Protein AF-A0A6G3S0P8-F1 (afdb_monomer_lite)

Radius of gyration: 26.04 Å; chains: 1; bounding box: 68×29×89 Å

Foldseek 3Di:
DDDQKDKDFCVVLQLLCVVVVRQWQVSLQVVCVVQAVDGWHGCVVVVDDRRTNITIDGNVCLCDDDPVSVVCCVPPPCSCPPPSNVVNVVSVVVVVVSSVPDPRDDPPPDDDDDDDDDDDDDDDDDDD

Structure (mmCIF, N/CA/C/O backbone):
data_AF-A0A6G3S0P8-F1
#
_entry.id   AF-A0A6G3S0P8-F1
#
loop_
_atom_site.group_PDB
_atom_site.id
_atom_site.type_symbol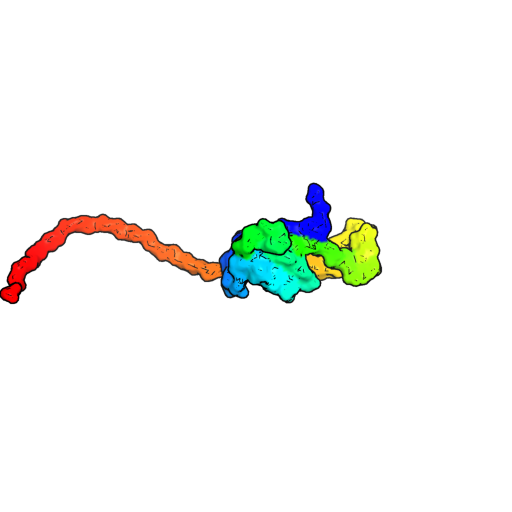
_atom_site.label_atom_id
_atom_site.label_alt_id
_atom_site.label_comp_id
_atom_site.label_asym_id
_atom_site.label_entity_id
_atom_site.label_seq_id
_atom_site.pdbx_PDB_ins_code
_atom_site.Cartn_x
_atom_site.Cartn_y
_atom_site.Cartn_z
_atom_site.occupancy
_atom_site.B_iso_or_equiv
_atom_site.auth_seq_id
_atom_site.auth_comp_id
_atom_site.auth_asym_id
_atom_site.auth_atom_id
_atom_site.pdbx_PDB_model_num
ATOM 1 N N . GLN A 1 1 ? -4.705 11.520 -15.044 1.00 44.06 1 GLN A N 1
ATOM 2 C CA . GLN A 1 1 ? -3.233 11.420 -14.963 1.00 44.06 1 GLN A CA 1
ATOM 3 C C . GLN A 1 1 ? -2.906 10.303 -13.988 1.00 44.06 1 GLN A C 1
ATOM 5 O O . GLN A 1 1 ? -3.301 10.419 -12.836 1.00 44.06 1 GLN A O 1
ATOM 10 N N . ALA A 1 2 ? -2.268 9.219 -14.432 1.00 55.25 2 ALA A N 1
ATOM 11 C CA . ALA A 1 2 ? -1.740 8.197 -13.528 1.00 55.25 2 ALA A CA 1
ATOM 12 C C . ALA A 1 2 ? -0.238 8.455 -13.359 1.00 55.25 2 ALA A C 1
ATOM 14 O O . ALA A 1 2 ? 0.507 8.462 -14.336 1.00 55.25 2 ALA A O 1
ATOM 15 N N . GLY A 1 3 ? 0.190 8.766 -12.136 1.00 70.31 3 GLY A N 1
ATOM 16 C CA . GLY A 1 3 ? 1.609 8.890 -11.808 1.00 70.31 3 GLY A CA 1
ATOM 17 C C . GLY A 1 3 ? 2.244 7.523 -11.547 1.00 70.31 3 GLY A C 1
ATOM 18 O O . GLY A 1 3 ? 1.584 6.491 -11.583 1.00 70.31 3 GLY A O 1
ATOM 19 N N . ARG A 1 4 ? 3.530 7.513 -11.180 1.00 85.88 4 ARG A N 1
ATOM 20 C CA . ARG A 1 4 ? 4.248 6.298 -10.738 1.00 85.88 4 ARG A CA 1
ATOM 21 C C . ARG A 1 4 ? 3.845 5.806 -9.332 1.00 85.88 4 ARG A C 1
ATOM 23 O O . ARG A 1 4 ? 4.568 5.027 -8.720 1.00 85.88 4 ARG A O 1
ATOM 30 N N . HIS A 1 5 ? 2.750 6.340 -8.793 1.00 91.19 5 HIS A N 1
ATOM 31 C CA . HIS A 1 5 ? 2.260 6.061 -7.451 1.00 91.19 5 HIS A CA 1
ATOM 32 C C . HIS A 1 5 ? 0.733 5.989 -7.439 1.00 91.19 5 HIS A C 1
ATOM 34 O O . HIS A 1 5 ? 0.071 6.798 -8.090 1.00 91.19 5 HIS A O 1
ATOM 40 N N . LEU A 1 6 ? 0.204 5.068 -6.640 1.00 91.44 6 LEU A N 1
ATOM 41 C CA . LEU A 1 6 ? -1.206 4.944 -6.297 1.00 91.44 6 LEU A CA 1
ATOM 42 C C . LEU A 1 6 ? -1.395 5.399 -4.852 1.00 91.44 6 LEU A C 1
ATOM 44 O O . LEU A 1 6 ? -0.621 4.998 -3.985 1.00 91.44 6 LEU A O 1
ATOM 48 N N . TYR A 1 7 ? -2.403 6.229 -4.599 1.00 94.12 7 TYR A N 1
ATOM 49 C CA . TYR A 1 7 ? -2.825 6.569 -3.244 1.00 94.12 7 TYR A CA 1
ATOM 50 C C . TYR A 1 7 ? -4.063 5.745 -2.910 1.00 94.12 7 TYR A C 1
ATOM 52 O O . TYR A 1 7 ? -5.099 5.902 -3.553 1.00 94.12 7 TYR A O 1
ATOM 60 N N . VAL A 1 8 ? -3.914 4.805 -1.984 1.00 94.00 8 VAL A N 1
ATOM 61 C CA . VAL A 1 8 ? -4.894 3.753 -1.715 1.00 94.00 8 VAL A CA 1
ATOM 62 C C . VAL A 1 8 ? -5.572 4.040 -0.386 1.00 94.00 8 VAL A C 1
ATOM 64 O O . VAL A 1 8 ? -4.881 4.247 0.608 1.00 94.00 8 VAL A O 1
ATOM 67 N N . ASP A 1 9 ? -6.905 4.030 -0.372 1.00 95.94 9 ASP A N 1
ATOM 68 C CA . ASP A 1 9 ? -7.710 4.103 0.848 1.00 95.94 9 ASP A CA 1
ATOM 69 C C . ASP A 1 9 ? -8.157 2.697 1.264 1.00 95.94 9 ASP A C 1
ATOM 71 O O . ASP A 1 9 ? -8.895 2.027 0.539 1.00 95.94 9 ASP A O 1
ATOM 75 N N . LEU A 1 10 ? -7.678 2.249 2.424 1.00 95.56 10 LEU A N 1
ATOM 76 C CA . LEU A 1 10 ? -7.995 0.957 3.032 1.00 95.56 10 LEU A CA 1
ATOM 77 C C . LEU A 1 10 ? -8.933 1.106 4.238 1.00 95.56 10 LEU A C 1
ATOM 79 O O . LEU A 1 10 ? -9.151 0.144 4.972 1.00 95.56 10 LEU A O 1
ATOM 83 N N . GLY A 1 11 ? -9.551 2.278 4.419 1.00 95.19 11 GLY A N 1
ATOM 84 C CA . GLY A 1 11 ? -10.604 2.516 5.403 1.00 95.19 11 GLY A CA 1
ATOM 85 C C . GLY A 1 11 ? -11.724 1.464 5.397 1.00 95.19 11 GLY A C 1
ATOM 86 O O . GLY A 1 11 ? -12.114 1.027 6.482 1.00 95.19 11 GLY A O 1
ATOM 87 N N . PRO A 1 12 ? -12.199 0.970 4.233 1.00 94.38 12 PRO A N 1
ATOM 88 C CA . PRO A 1 12 ? -13.181 -0.116 4.184 1.00 94.38 12 PRO A CA 1
ATOM 89 C C . PRO A 1 12 ? -12.724 -1.435 4.830 1.00 94.38 12 PRO A C 1
ATOM 91 O O . PRO A 1 12 ? -13.565 -2.235 5.221 1.00 94.38 12 PRO A O 1
ATOM 94 N N . LEU A 1 13 ? -11.412 -1.662 4.973 1.00 93.94 13 LEU A N 1
ATOM 95 C CA . LEU A 1 13 ? -10.829 -2.853 5.604 1.00 93.94 13 LEU A CA 1
ATOM 96 C C . LEU A 1 13 ? -10.466 -2.627 7.081 1.00 93.94 13 LEU A C 1
ATOM 98 O O . LEU A 1 13 ? -9.820 -3.478 7.694 1.00 93.94 13 LEU A O 1
ATOM 102 N N . ARG A 1 14 ? -10.876 -1.496 7.679 1.00 94.31 14 ARG A N 1
ATOM 103 C CA . ARG A 1 14 ? -10.552 -1.140 9.070 1.00 94.31 14 ARG A CA 1
ATOM 104 C C . ARG A 1 14 ? -10.829 -2.267 10.078 1.00 94.31 14 ARG A C 1
ATOM 106 O O . ARG A 1 14 ? -9.953 -2.483 10.909 1.00 94.31 14 ARG A O 1
ATOM 113 N N . PRO A 1 15 ? -11.967 -2.992 10.049 1.00 93.19 15 PRO A N 1
ATOM 114 C CA . PRO A 1 15 ? -12.208 -4.062 11.021 1.00 93.19 15 PRO A CA 1
ATOM 115 C C . PRO A 1 15 ? -11.161 -5.186 10.957 1.00 93.19 15 PRO A C 1
ATOM 117 O O . PRO A 1 15 ? -10.629 -5.587 11.990 1.00 93.19 15 PRO A O 1
ATOM 120 N N . ALA A 1 16 ? -10.812 -5.646 9.752 1.00 93.06 16 ALA A N 1
ATOM 121 C CA . ALA A 1 16 ? -9.820 -6.703 9.545 1.00 93.06 16 ALA A CA 1
ATOM 122 C C . ALA A 1 16 ? -8.392 -6.239 9.885 1.00 93.06 16 ALA A C 1
ATOM 124 O O . ALA A 1 16 ? -7.598 -6.989 10.457 1.00 93.06 16 ALA A O 1
ATOM 125 N N . LEU A 1 17 ? -8.062 -4.985 9.569 1.00 94.50 17 LEU A N 1
ATOM 126 C CA . LEU A 1 17 ? -6.787 -4.370 9.941 1.00 94.50 17 LEU A CA 1
ATOM 127 C C . LEU A 1 17 ? -6.662 -4.226 11.466 1.00 94.50 17 LEU A C 1
ATOM 129 O O . LEU A 1 17 ? -5.651 -4.634 12.035 1.00 94.50 17 LEU A O 1
ATOM 133 N N . ALA A 1 18 ? -7.717 -3.772 12.145 1.00 94.88 18 ALA A N 1
ATOM 134 C CA . ALA A 1 18 ? -7.739 -3.651 13.601 1.00 94.88 18 ALA A CA 1
ATOM 135 C C . ALA A 1 18 ? -7.565 -5.008 14.304 1.00 94.88 18 ALA A C 1
ATOM 137 O O . ALA A 1 18 ? -6.843 -5.091 15.296 1.00 94.88 18 ALA A O 1
ATOM 138 N N . ALA A 1 19 ? -8.143 -6.089 13.763 1.00 93.44 19 ALA A N 1
ATOM 139 C CA . ALA A 1 19 ? -7.934 -7.451 14.270 1.00 93.44 19 ALA A CA 1
ATOM 140 C C . ALA A 1 19 ? -6.461 -7.910 14.196 1.00 93.44 19 ALA A C 1
ATOM 142 O O . ALA A 1 19 ? -6.045 -8.791 14.946 1.00 93.44 19 ALA A O 1
ATOM 143 N N . ARG A 1 20 ? -5.659 -7.285 13.325 1.00 93.00 20 ARG A N 1
ATOM 144 C CA . ARG A 1 20 ? -4.211 -7.504 13.172 1.00 93.00 20 ARG A CA 1
ATOM 145 C C . ARG A 1 20 ? -3.370 -6.459 13.919 1.00 93.00 20 ARG A C 1
ATOM 147 O O . ARG A 1 20 ? -2.159 -6.416 13.732 1.00 93.00 20 ARG A O 1
ATOM 154 N N . GLY A 1 21 ? -3.998 -5.627 14.752 1.00 95.31 21 GLY A N 1
ATOM 155 C CA . GLY A 1 21 ? -3.335 -4.560 15.504 1.00 95.31 21 GLY A CA 1
ATOM 156 C C . GLY A 1 21 ? -3.043 -3.298 14.691 1.00 95.31 21 GLY A C 1
ATOM 157 O O . GLY A 1 21 ? -2.337 -2.432 15.185 1.00 95.31 21 GLY A O 1
ATOM 158 N N . VAL A 1 22 ? -3.577 -3.177 13.472 1.00 97.31 22 VAL A N 1
ATOM 159 C CA . VAL A 1 22 ? -3.379 -2.004 12.613 1.00 97.31 22 VAL A CA 1
ATOM 160 C C . VAL A 1 22 ? -4.515 -1.016 12.820 1.00 97.31 22 VAL A C 1
ATOM 162 O O . VAL A 1 22 ? -5.648 -1.262 12.395 1.00 97.31 22 VAL A O 1
ATOM 165 N N . THR A 1 23 ? -4.225 0.105 13.475 1.00 96.81 23 THR A N 1
ATOM 166 C CA . THR A 1 23 ? -5.261 1.066 13.879 1.00 96.81 23 THR A CA 1
ATOM 167 C C . THR A 1 23 ? -5.113 2.443 13.243 1.00 96.81 23 THR A C 1
ATOM 169 O O . THR A 1 23 ? -6.123 3.140 13.063 1.00 96.81 23 THR A O 1
ATOM 172 N N . ASP A 1 24 ? -3.899 2.789 12.818 1.00 97.75 24 ASP A N 1
ATOM 173 C CA . ASP A 1 24 ? -3.558 4.079 12.232 1.00 97.75 24 ASP A CA 1
ATOM 174 C C . ASP A 1 24 ? -2.645 3.962 10.991 1.00 97.75 24 ASP A C 1
ATOM 176 O O . ASP A 1 24 ? -2.325 2.872 10.506 1.00 97.75 24 ASP A O 1
ATOM 180 N N . ALA A 1 25 ? -2.279 5.110 10.417 1.00 97.50 25 ALA A N 1
ATOM 181 C CA . ALA A 1 25 ? -1.461 5.188 9.213 1.00 97.50 25 ALA A CA 1
ATOM 182 C C . ALA A 1 25 ? 0.001 4.750 9.415 1.00 97.50 25 ALA A C 1
ATOM 184 O O . ALA A 1 25 ? 0.662 4.446 8.421 1.00 97.50 25 ALA A O 1
ATOM 185 N N . GLN A 1 26 ? 0.528 4.782 10.642 1.00 98.06 26 GLN A N 1
ATOM 186 C CA . GLN A 1 26 ? 1.883 4.325 10.954 1.00 98.06 26 GLN A CA 1
ATOM 187 C C . GLN A 1 26 ? 1.895 2.799 11.060 1.00 98.06 26 GLN A C 1
ATOM 189 O O . GLN A 1 26 ? 2.675 2.155 10.360 1.00 98.06 26 GLN A O 1
ATOM 194 N N . ASP A 1 27 ? 0.961 2.225 11.823 1.00 97.69 27 ASP A N 1
ATOM 195 C CA . ASP A 1 27 ? 0.779 0.774 11.910 1.00 97.69 27 ASP A CA 1
ATOM 196 C C . ASP A 1 27 ? 0.575 0.165 10.515 1.00 97.69 27 ASP A C 1
ATOM 198 O O . ASP A 1 27 ? 1.107 -0.898 10.190 1.00 97.69 27 ASP A O 1
ATOM 202 N N . LEU A 1 28 ? -0.201 0.850 9.666 1.00 97.31 28 LEU A N 1
ATOM 203 C CA . LEU A 1 28 ? -0.490 0.402 8.308 1.00 97.31 28 LEU A CA 1
ATOM 204 C C . LEU A 1 28 ? 0.753 0.418 7.412 1.00 97.31 28 LEU A C 1
ATOM 206 O O . LEU A 1 28 ? 0.929 -0.498 6.605 1.00 97.31 28 LEU A O 1
ATOM 210 N N . GLU A 1 29 ? 1.603 1.440 7.544 1.00 97.38 29 GLU A N 1
ATOM 211 C CA . GLU A 1 29 ? 2.884 1.518 6.836 1.00 97.38 29 GLU A CA 1
ATOM 212 C C . GLU A 1 29 ? 3.784 0.345 7.215 1.00 97.38 29 GLU A C 1
ATOM 214 O O . GLU A 1 29 ? 4.303 -0.335 6.325 1.00 97.38 29 GLU A O 1
ATOM 219 N N . ASP A 1 30 ? 3.929 0.082 8.513 1.00 95.88 30 ASP A N 1
ATOM 220 C CA . ASP A 1 30 ? 4.776 -0.992 9.026 1.00 95.88 30 ASP A CA 1
ATOM 221 C C . ASP A 1 30 ? 4.234 -2.365 8.603 1.00 95.88 30 ASP A C 1
ATOM 223 O O . ASP A 1 30 ? 4.970 -3.194 8.055 1.00 95.88 30 ASP A O 1
ATOM 227 N N . PHE A 1 31 ? 2.924 -2.583 8.754 1.00 95.12 31 PHE A N 1
ATOM 228 C CA . PHE A 1 31 ? 2.250 -3.820 8.364 1.00 95.12 31 PHE A CA 1
ATOM 229 C C . PHE A 1 31 ? 2.401 -4.116 6.868 1.00 95.12 31 PHE A C 1
ATOM 231 O O . PHE A 1 31 ? 2.808 -5.216 6.482 1.00 95.12 31 PHE A O 1
ATOM 238 N N . LEU A 1 32 ? 2.095 -3.143 6.003 1.00 94.12 32 LEU A N 1
ATOM 239 C CA . LEU A 1 32 ? 2.172 -3.347 4.559 1.00 94.12 32 LEU A CA 1
ATOM 240 C C . LEU A 1 32 ? 3.610 -3.385 4.055 1.00 94.12 32 LEU A C 1
ATOM 242 O O . LEU A 1 32 ? 3.881 -4.156 3.146 1.00 94.12 32 LEU A O 1
ATOM 246 N N . THR A 1 33 ? 4.545 -2.635 4.637 1.00 93.19 33 THR A N 1
ATOM 247 C CA . THR A 1 33 ? 5.965 -2.718 4.252 1.00 93.19 33 THR A CA 1
ATOM 248 C C . THR A 1 33 ? 6.581 -4.062 4.640 1.00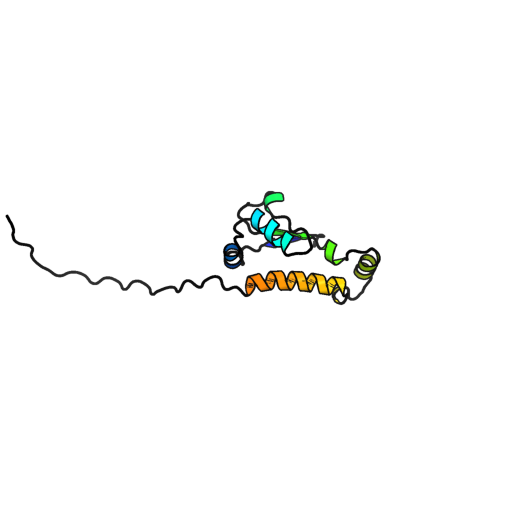 93.19 33 THR A C 1
ATOM 250 O O . THR A 1 33 ? 7.443 -4.565 3.927 1.00 93.19 33 THR A O 1
ATOM 253 N N . ALA A 1 34 ? 6.140 -4.674 5.744 1.00 91.94 34 ALA A N 1
ATOM 254 C CA . ALA A 1 34 ? 6.570 -6.020 6.116 1.00 91.94 34 ALA A CA 1
ATOM 255 C C . ALA A 1 34 ? 5.937 -7.104 5.226 1.00 91.94 34 ALA A C 1
ATOM 257 O O . ALA A 1 34 ? 6.566 -8.126 4.943 1.00 91.94 34 ALA A O 1
ATOM 258 N N . ARG A 1 35 ? 4.683 -6.904 4.800 1.00 89.94 35 ARG A N 1
ATOM 259 C CA . ARG A 1 35 ? 3.922 -7.899 4.032 1.00 89.94 35 ARG A CA 1
ATOM 260 C C . ARG A 1 35 ? 4.158 -7.818 2.527 1.00 89.94 35 ARG A C 1
ATOM 262 O O . ARG A 1 35 ? 4.166 -8.845 1.851 1.00 89.94 35 ARG A O 1
ATOM 269 N N . LEU A 1 36 ? 4.344 -6.615 2.005 1.00 86.69 36 LEU A N 1
ATOM 270 C CA . LEU A 1 36 ? 4.693 -6.362 0.618 1.00 86.69 36 LEU A CA 1
ATOM 271 C C . LEU A 1 36 ? 6.215 -6.333 0.505 1.00 86.69 36 LEU A C 1
ATOM 273 O O . LEU A 1 36 ? 6.895 -5.729 1.324 1.00 86.69 36 LEU A O 1
ATOM 277 N N . ALA A 1 37 ? 6.780 -6.896 -0.561 1.00 79.88 37 ALA A N 1
ATOM 278 C CA . ALA A 1 37 ? 8.222 -6.780 -0.821 1.00 79.88 37 ALA A CA 1
ATOM 279 C C . ALA A 1 37 ? 8.640 -5.367 -1.301 1.00 79.88 37 ALA A C 1
ATOM 281 O O . ALA A 1 37 ? 9.618 -5.213 -2.033 1.00 79.88 37 ALA A O 1
ATOM 282 N N . MET A 1 38 ? 7.869 -4.334 -0.956 1.00 86.75 38 MET A N 1
ATOM 283 C CA . MET A 1 38 ? 8.069 -2.951 -1.371 1.00 86.75 38 MET A CA 1
ATOM 284 C C . MET A 1 38 ? 7.563 -1.978 -0.296 1.00 86.75 38 MET A C 1
ATOM 286 O O . MET A 1 38 ? 6.585 -2.286 0.383 1.00 86.75 38 MET A O 1
ATOM 290 N N . PRO A 1 39 ? 8.172 -0.784 -0.173 1.00 90.94 39 PRO A N 1
ATOM 291 C CA . PRO A 1 39 ? 7.714 0.222 0.778 1.00 90.94 39 PRO A CA 1
ATOM 292 C C . PRO A 1 39 ? 6.256 0.625 0.537 1.00 90.94 39 PRO A C 1
ATOM 294 O O . PRO A 1 39 ? 5.872 0.915 -0.603 1.00 90.94 39 PRO A O 1
ATOM 297 N N . ALA A 1 40 ? 5.492 0.749 1.623 1.00 94.88 40 ALA A N 1
ATOM 298 C CA . ALA A 1 40 ? 4.123 1.256 1.617 1.00 94.88 40 ALA A CA 1
ATOM 299 C C . ALA A 1 40 ? 3.960 2.492 2.530 1.00 94.88 40 ALA A C 1
ATOM 301 O O . ALA A 1 40 ? 3.263 2.409 3.536 1.00 94.88 40 ALA A O 1
ATOM 302 N N . PRO A 1 41 ? 4.582 3.647 2.197 1.00 96.69 41 PRO A N 1
ATOM 303 C CA . PRO A 1 41 ? 4.480 4.865 2.999 1.00 96.69 41 PRO A CA 1
ATOM 304 C C . PRO A 1 41 ? 3.035 5.246 3.343 1.00 96.69 41 PRO A C 1
ATOM 306 O O . PRO A 1 41 ? 2.208 5.403 2.438 1.00 96.69 41 PRO A O 1
ATOM 309 N N . GLY A 1 42 ? 2.762 5.455 4.626 1.00 97.50 42 GLY A N 1
ATOM 310 C CA . GLY A 1 42 ? 1.480 5.903 5.150 1.00 97.50 42 GLY A CA 1
ATOM 311 C C . GLY A 1 42 ? 1.164 7.346 4.767 1.00 97.50 42 GLY A C 1
ATOM 312 O O . GLY A 1 42 ? 2.055 8.180 4.578 1.00 97.50 42 GLY A O 1
ATOM 313 N N . GLY A 1 43 ? -0.129 7.658 4.667 1.00 97.31 43 GLY A N 1
ATOM 314 C CA . GLY A 1 43 ? -0.641 8.990 4.340 1.00 97.31 43 GLY A CA 1
ATOM 315 C C . GLY A 1 43 ? -0.125 10.086 5.274 1.00 97.31 43 GLY A C 1
ATOM 316 O O . GLY A 1 43 ? 0.170 11.196 4.824 1.00 97.31 43 GLY A O 1
ATOM 317 N N . HIS A 1 44 ? 0.091 9.746 6.549 1.00 97.31 44 HIS A N 1
ATOM 318 C CA . HIS A 1 44 ? 0.618 10.649 7.573 1.00 97.31 44 HIS A CA 1
ATOM 319 C C . HIS A 1 44 ? 1.958 11.299 7.170 1.00 97.31 44 HIS A C 1
ATOM 321 O O . HIS A 1 44 ? 2.200 12.465 7.482 1.00 97.31 44 HIS A O 1
ATOM 327 N N . ARG A 1 45 ? 2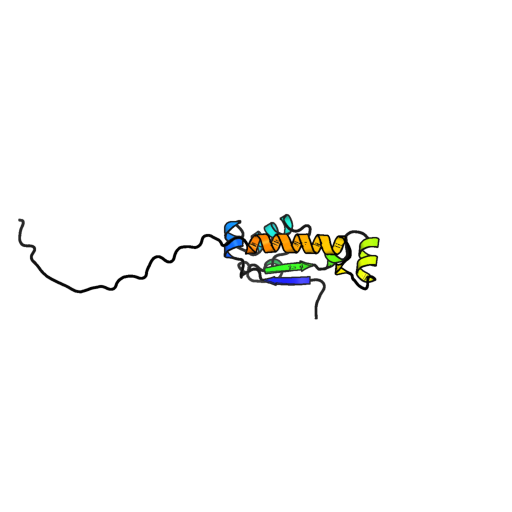.812 10.607 6.396 1.00 96.81 45 ARG A N 1
ATOM 328 C CA . ARG A 1 45 ? 4.090 11.161 5.900 1.00 96.81 45 ARG A CA 1
ATOM 329 C C . ARG A 1 45 ? 3.916 12.304 4.902 1.00 96.81 45 ARG A C 1
ATOM 331 O O . ARG A 1 45 ? 4.873 13.017 4.603 1.00 96.81 45 ARG A O 1
ATOM 338 N N . PHE A 1 46 ? 2.719 12.440 4.344 1.00 95.69 46 PHE A N 1
ATOM 339 C CA . PHE A 1 46 ? 2.355 13.436 3.340 1.00 95.69 46 PHE A CA 1
ATOM 340 C C . PHE A 1 46 ? 1.389 14.490 3.895 1.00 95.69 46 PHE A C 1
ATOM 342 O O . PHE A 1 46 ? 0.858 15.283 3.121 1.00 95.69 46 PHE A O 1
ATOM 349 N N . GLY A 1 47 ? 1.182 14.513 5.217 1.00 96.62 47 GLY A N 1
ATOM 350 C CA . GLY A 1 47 ? 0.276 15.446 5.884 1.00 96.62 47 GLY A CA 1
ATOM 351 C C . GLY A 1 47 ? -1.199 15.040 5.844 1.00 96.62 47 GLY A C 1
ATOM 352 O O . GLY A 1 47 ? -2.046 15.900 6.070 1.00 96.62 47 GLY A O 1
ATOM 353 N N . ASP A 1 48 ? -1.517 13.774 5.542 1.00 97.25 48 ASP A N 1
ATOM 354 C CA . ASP A 1 48 ? -2.875 13.241 5.726 1.00 97.25 48 ASP A CA 1
ATOM 355 C C . ASP A 1 48 ? -3.170 12.995 7.218 1.00 97.25 48 ASP A C 1
ATOM 357 O O . ASP A 1 48 ? -2.262 12.975 8.055 1.00 97.25 48 ASP A O 1
ATOM 361 N N . ASP A 1 49 ? -4.444 12.793 7.540 1.00 97.38 49 ASP A N 1
ATOM 362 C CA . ASP A 1 49 ? -4.907 12.424 8.876 1.00 97.38 49 ASP A CA 1
ATOM 363 C C . ASP A 1 49 ? -4.186 11.146 9.363 1.00 97.38 49 ASP A C 1
ATOM 365 O O . ASP A 1 49 ? -4.278 10.111 8.694 1.00 97.38 49 ASP A O 1
ATOM 369 N N . PRO A 1 50 ? -3.493 11.171 10.522 1.00 96.50 50 PRO A N 1
ATOM 370 C CA . PRO A 1 50 ? -2.850 9.987 11.090 1.00 96.50 50 PRO A CA 1
ATOM 371 C C . PRO A 1 50 ? -3.803 8.806 11.302 1.00 96.50 50 PRO A C 1
ATOM 373 O O . PRO A 1 50 ? -3.374 7.661 11.209 1.00 96.50 50 PRO A O 1
ATOM 376 N N . ALA A 1 51 ? -5.093 9.059 11.544 1.00 96.81 51 ALA A N 1
ATOM 377 C CA . ALA A 1 51 ? -6.092 8.007 11.699 1.00 96.81 51 ALA A CA 1
ATOM 378 C C . ALA A 1 51 ? -6.572 7.428 10.357 1.00 96.81 51 ALA A C 1
ATOM 380 O O . ALA A 1 51 ? -7.212 6.372 10.345 1.00 96.81 51 ALA A O 1
ATOM 381 N N . ALA A 1 52 ? -6.307 8.084 9.223 1.00 97.56 52 ALA A N 1
ATOM 382 C CA . ALA A 1 52 ? -6.732 7.605 7.915 1.00 97.56 52 ALA A CA 1
ATOM 383 C C . ALA A 1 52 ? -5.848 6.440 7.447 1.00 97.56 52 ALA A C 1
ATOM 385 O O . ALA A 1 52 ? -4.641 6.577 7.259 1.00 97.56 52 ALA A O 1
ATOM 386 N N . LEU A 1 53 ? -6.471 5.285 7.194 1.00 97.88 53 LEU A N 1
ATOM 387 C CA . LEU A 1 53 ? -5.802 4.068 6.724 1.00 97.88 53 LEU A CA 1
ATOM 388 C C . LEU A 1 53 ? -5.470 4.168 5.228 1.00 97.88 53 LEU A C 1
ATOM 390 O O . LEU A 1 53 ? -6.027 3.442 4.404 1.00 97.88 53 LEU A O 1
ATOM 394 N N . ARG A 1 54 ? -4.589 5.105 4.868 1.00 97.75 54 ARG A N 1
ATOM 395 C CA . ARG A 1 54 ? -4.178 5.363 3.486 1.00 97.75 54 ARG A CA 1
ATOM 396 C C . ARG A 1 54 ? -2.685 5.179 3.303 1.00 97.75 54 ARG A C 1
ATOM 398 O O . ARG A 1 54 ? -1.898 5.550 4.170 1.00 97.75 54 ARG A O 1
ATOM 405 N N . VAL A 1 55 ? -2.296 4.652 2.147 1.00 96.56 55 VAL A N 1
ATOM 406 C CA . VAL A 1 55 ? -0.889 4.445 1.776 1.00 96.56 55 VAL A CA 1
ATOM 407 C C . VAL A 1 55 ? -0.611 4.892 0.355 1.00 96.56 55 VAL A C 1
ATOM 409 O O . VAL A 1 55 ? -1.494 4.909 -0.504 1.00 96.56 55 VAL A O 1
ATOM 412 N N . ARG A 1 56 ? 0.653 5.210 0.081 1.00 95.38 56 ARG A N 1
ATOM 413 C CA . ARG A 1 56 ? 1.137 5.519 -1.260 1.00 95.38 56 ARG A CA 1
ATOM 414 C C . ARG A 1 56 ? 2.017 4.394 -1.798 1.00 95.38 56 ARG A C 1
ATOM 416 O O . ARG A 1 56 ? 3.182 4.295 -1.432 1.00 95.38 56 ARG A O 1
ATOM 423 N N . LEU A 1 57 ? 1.501 3.603 -2.732 1.00 92.50 57 LEU A N 1
ATOM 424 C CA . LEU A 1 57 ? 2.229 2.492 -3.351 1.00 92.50 57 LEU A CA 1
ATOM 425 C C . LEU A 1 57 ? 2.911 2.937 -4.646 1.00 92.50 57 LEU A C 1
ATOM 427 O O . LEU A 1 57 ? 2.280 3.557 -5.497 1.00 92.50 57 LEU A O 1
ATOM 431 N N . SER A 1 58 ? 4.195 2.621 -4.816 1.00 91.38 58 SER A N 1
ATOM 432 C CA . SER A 1 58 ? 4.913 2.861 -6.075 1.00 91.38 58 SER A CA 1
ATOM 433 C C . SER A 1 58 ? 4.581 1.782 -7.104 1.00 91.38 58 SER A C 1
ATOM 435 O O . SER A 1 58 ? 4.603 0.601 -6.785 1.00 91.38 58 SER A O 1
ATOM 437 N N . THR A 1 59 ? 4.349 2.158 -8.359 1.00 88.94 59 THR A N 1
ATOM 438 C CA . THR A 1 59 ? 4.247 1.192 -9.467 1.00 88.94 59 THR A CA 1
ATOM 439 C C . THR A 1 59 ? 5.619 0.816 -10.030 1.00 88.94 59 THR A C 1
ATOM 441 O O . THR A 1 59 ? 5.727 -0.114 -10.820 1.00 88.94 59 THR A O 1
ATOM 444 N N . GLY A 1 60 ? 6.690 1.499 -9.607 1.00 90.31 60 GLY A N 1
ATOM 445 C CA . GLY A 1 60 ? 8.059 1.247 -10.062 1.00 90.31 60 GLY A CA 1
ATOM 446 C C . GLY A 1 60 ? 8.543 -0.201 -9.891 1.00 90.31 60 GLY A C 1
ATOM 447 O O . GLY A 1 60 ? 9.150 -0.714 -10.829 1.00 90.31 60 GLY A O 1
ATOM 448 N N . PRO A 1 61 ? 8.264 -0.889 -8.765 1.00 90.56 61 PRO A N 1
ATOM 449 C CA . PRO A 1 61 ? 8.619 -2.298 -8.594 1.00 90.56 61 PRO A CA 1
ATOM 450 C C . PRO A 1 61 ? 8.019 -3.242 -9.649 1.00 90.56 61 PRO A C 1
ATOM 452 O O . PRO A 1 61 ? 8.632 -4.262 -9.948 1.00 90.56 61 PRO A O 1
ATOM 455 N N . LEU A 1 62 ? 6.886 -2.890 -10.278 1.00 89.94 62 LEU A N 1
ATOM 456 C CA . LEU A 1 62 ? 6.299 -3.671 -11.381 1.00 89.94 62 LEU A CA 1
ATOM 457 C C . LEU A 1 62 ? 7.193 -3.693 -12.622 1.00 89.94 62 LEU A C 1
ATOM 459 O O . LEU A 1 62 ? 7.064 -4.576 -13.455 1.00 89.94 62 LEU A O 1
ATOM 463 N N . LEU A 1 63 ? 8.132 -2.758 -12.758 1.00 92.00 63 LEU A N 1
ATOM 464 C CA . LEU A 1 63 ? 9.097 -2.802 -13.852 1.00 92.00 63 LEU A CA 1
ATOM 465 C C . LEU A 1 63 ? 10.166 -3.885 -13.646 1.00 92.00 63 LEU A C 1
ATOM 467 O O . LEU A 1 63 ? 10.945 -4.135 -14.549 1.00 92.00 63 LEU A O 1
ATOM 471 N N . GLY A 1 64 ? 10.237 -4.520 -12.477 1.00 92.62 64 GLY A N 1
ATOM 472 C CA . GLY A 1 64 ? 11.263 -5.506 -12.170 1.00 92.62 64 GLY A CA 1
ATOM 473 C C . GLY A 1 64 ? 12.509 -4.921 -11.506 1.00 92.62 64 GLY A C 1
ATOM 474 O O . GLY A 1 64 ? 12.731 -3.706 -11.415 1.00 92.62 64 GLY A O 1
ATOM 475 N N . SER A 1 65 ? 13.311 -5.842 -10.990 1.00 91.81 65 SER A N 1
ATOM 476 C CA . SER A 1 65 ? 14.476 -5.598 -10.140 1.00 91.81 65 SER A CA 1
ATOM 477 C C . SER A 1 65 ? 15.779 -5.470 -10.931 1.00 91.81 65 SER A C 1
ATOM 479 O O . SER A 1 65 ? 16.737 -4.865 -10.449 1.00 91.81 65 SER A O 1
ATOM 481 N N . THR A 1 66 ? 15.805 -5.992 -12.160 1.00 95.25 66 THR A N 1
ATOM 482 C CA . THR A 1 66 ? 16.978 -5.961 -13.041 1.00 95.25 66 THR A CA 1
ATOM 483 C C . THR A 1 66 ? 16.777 -5.034 -14.246 1.00 95.25 66 THR A C 1
ATOM 485 O O . THR A 1 66 ? 15.640 -4.759 -14.639 1.00 95.25 66 THR A O 1
ATOM 488 N N . PRO A 1 67 ? 17.864 -4.556 -14.884 1.00 97.00 67 PRO A N 1
ATOM 489 C CA . PRO A 1 67 ? 17.764 -3.805 -16.136 1.00 97.00 67 PRO A CA 1
ATOM 490 C C . PRO A 1 67 ? 17.037 -4.570 -17.250 1.00 97.00 67 PRO A C 1
ATOM 492 O O . PRO A 1 67 ? 16.244 -3.967 -17.964 1.00 97.00 67 PRO A O 1
ATOM 495 N N . ALA A 1 68 ? 17.255 -5.886 -17.356 1.00 97.06 68 ALA A N 1
ATOM 496 C CA . ALA A 1 68 ? 16.619 -6.731 -18.368 1.00 97.06 68 ALA A CA 1
ATOM 497 C C . ALA A 1 68 ? 15.108 -6.881 -18.134 1.00 97.06 68 ALA A C 1
ATOM 499 O O . ALA A 1 68 ? 14.322 -6.725 -19.064 1.00 97.06 68 ALA A O 1
ATOM 500 N N . GLU A 1 69 ? 14.686 -7.120 -16.887 1.00 97.19 69 GLU A N 1
ATOM 501 C CA . GLU A 1 69 ? 13.259 -7.132 -16.528 1.00 97.19 69 GLU A CA 1
ATOM 502 C C . GLU A 1 69 ? 12.602 -5.779 -16.822 1.00 97.19 69 GLU A C 1
ATOM 504 O O . GLU A 1 69 ? 11.497 -5.733 -17.361 1.00 97.19 69 GLU A O 1
ATOM 509 N N . ARG A 1 70 ? 13.311 -4.679 -16.537 1.00 95.88 70 ARG A N 1
ATOM 510 C CA . ARG A 1 70 ? 12.832 -3.318 -16.799 1.00 95.88 70 ARG A CA 1
ATOM 511 C C . ARG A 1 70 ? 12.665 -3.035 -18.278 1.00 95.88 70 ARG A C 1
ATOM 513 O O . ARG A 1 70 ? 11.642 -2.483 -18.666 1.00 95.88 70 ARG A O 1
ATOM 520 N N . GLU A 1 71 ? 13.639 -3.409 -19.094 1.00 97.19 71 GLU A N 1
ATOM 521 C CA . GLU A 1 71 ? 13.537 -3.287 -20.545 1.00 97.19 71 GLU A CA 1
ATOM 522 C C . GLU A 1 71 ? 12.373 -4.123 -21.091 1.00 97.19 71 GLU A C 1
ATOM 524 O O . GLU A 1 71 ? 11.559 -3.600 -21.853 1.00 97.19 71 GLU A O 1
ATOM 529 N N . ALA A 1 72 ? 12.218 -5.368 -20.629 1.00 97.31 72 ALA A N 1
ATOM 530 C CA . ALA A 1 72 ? 11.092 -6.219 -21.004 1.00 97.31 72 ALA A CA 1
ATOM 531 C C . ALA A 1 72 ? 9.742 -5.587 -20.622 1.00 97.31 72 ALA A C 1
ATOM 533 O O . ALA A 1 72 ? 8.850 -5.502 -21.462 1.00 97.31 72 ALA A O 1
ATOM 534 N N . SER A 1 73 ? 9.595 -5.065 -19.399 1.00 96.00 73 SER A N 1
ATOM 535 C CA . SER A 1 73 ? 8.366 -4.382 -18.965 1.00 96.00 73 SER A CA 1
ATOM 536 C C . SER A 1 73 ? 8.054 -3.123 -19.772 1.00 96.00 73 SER A C 1
ATOM 538 O O . SER A 1 73 ? 6.884 -2.797 -19.951 1.00 96.00 73 SER A O 1
ATOM 540 N N . LEU A 1 74 ? 9.073 -2.394 -20.236 1.00 94.38 74 LEU A N 1
ATOM 541 C CA . LEU A 1 74 ? 8.892 -1.153 -20.996 1.00 94.38 74 LEU A CA 1
ATOM 542 C C . LEU A 1 74 ? 8.620 -1.379 -22.489 1.00 94.38 74 LEU A C 1
ATOM 544 O O . LEU A 1 74 ? 8.100 -0.477 -23.142 1.00 94.38 74 LEU A O 1
ATOM 548 N N . THR A 1 75 ? 8.994 -2.539 -23.031 1.00 96.75 75 THR A N 1
ATOM 549 C CA . THR A 1 75 ? 8.922 -2.830 -24.475 1.00 96.75 75 THR A CA 1
ATOM 550 C C . THR A 1 75 ? 7.908 -3.913 -24.835 1.00 96.75 75 THR A C 1
ATOM 552 O O . THR A 1 75 ? 7.512 -4.003 -25.997 1.00 96.75 75 THR A O 1
ATOM 555 N N . SER A 1 76 ? 7.464 -4.722 -23.867 1.00 96.62 76 SER A N 1
ATOM 556 C CA . SER A 1 76 ? 6.481 -5.781 -24.099 1.00 96.62 76 SER A CA 1
ATOM 557 C C . SER A 1 76 ? 5.113 -5.200 -24.487 1.00 96.62 76 SER A C 1
ATOM 559 O O . SER A 1 76 ? 4.625 -4.299 -23.799 1.00 96.62 76 SER A O 1
ATOM 561 N N . PRO A 1 77 ? 4.449 -5.737 -25.530 1.00 96.38 77 PRO A N 1
ATOM 562 C CA . PRO A 1 77 ? 3.049 -5.420 -25.811 1.00 96.38 77 PRO A CA 1
ATOM 563 C C . PRO A 1 77 ? 2.098 -6.009 -24.757 1.00 96.38 77 PRO A C 1
ATOM 565 O O . PRO A 1 77 ? 1.014 -5.475 -24.558 1.00 96.38 77 PRO A O 1
ATOM 568 N N . GLU A 1 78 ? 2.527 -7.060 -24.048 1.00 96.25 78 GLU A N 1
ATOM 569 C CA . GLU A 1 78 ? 1.754 -7.770 -23.023 1.00 96.25 78 GLU A CA 1
ATOM 570 C C . GLU A 1 78 ? 2.531 -7.777 -21.690 1.00 96.25 78 GLU A C 1
ATOM 572 O O . GLU A 1 78 ? 3.080 -8.802 -21.276 1.00 96.25 78 GLU A O 1
ATOM 577 N N . PRO A 1 79 ? 2.681 -6.624 -21.009 1.00 93.62 79 PRO A N 1
ATOM 578 C CA . PRO A 1 79 ? 3.521 -6.519 -19.814 1.00 93.62 79 PRO A CA 1
ATOM 579 C C . PRO A 1 79 ? 2.964 -7.298 -18.614 1.00 93.62 79 PRO A C 1
ATOM 581 O O . PRO A 1 79 ? 3.731 -7.678 -17.735 1.00 93.62 79 PRO A O 1
ATOM 584 N N . LEU A 1 80 ? 1.652 -7.555 -18.567 1.00 94.69 80 LEU A N 1
ATOM 585 C CA . LEU A 1 80 ? 1.010 -8.292 -17.471 1.00 94.69 80 LEU A CA 1
ATOM 586 C C . LEU A 1 80 ? 1.326 -9.796 -17.490 1.00 94.69 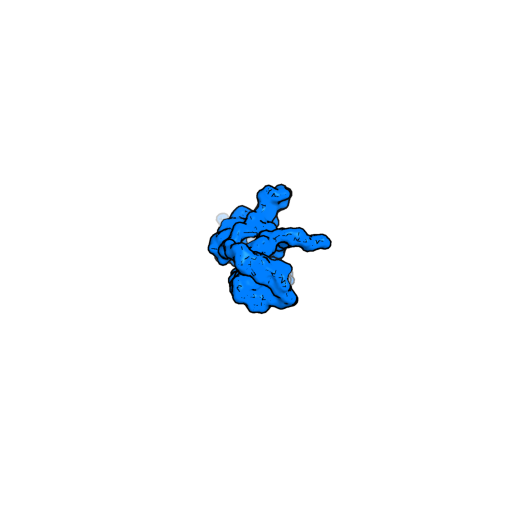80 LEU A C 1
ATOM 588 O O . LEU A 1 80 ? 1.311 -10.423 -16.435 1.00 94.69 80 LEU A O 1
ATOM 592 N N . GLU A 1 81 ? 1.680 -10.340 -18.656 1.00 95.56 81 GLU A N 1
ATOM 593 C CA . GLU A 1 81 ? 2.059 -11.749 -18.838 1.00 95.56 81 GLU A CA 1
ATOM 594 C C . GLU A 1 81 ? 3.538 -12.011 -18.491 1.00 95.56 81 GLU A C 1
ATOM 596 O O . GLU A 1 81 ? 3.992 -13.157 -18.451 1.00 95.56 81 GLU A O 1
ATOM 601 N N . LEU A 1 82 ? 4.323 -10.958 -18.226 1.00 97.56 82 LEU A N 1
ATOM 602 C CA . LEU A 1 82 ? 5.720 -11.106 -17.826 1.00 97.56 82 LEU A CA 1
ATOM 603 C C . LEU A 1 82 ? 5.808 -11.749 -16.428 1.00 97.56 82 LEU A C 1
ATOM 605 O O . LEU A 1 82 ? 5.178 -11.249 -15.491 1.00 97.56 82 LEU A O 1
ATOM 609 N N . PRO A 1 83 ? 6.636 -12.795 -16.226 1.00 96.31 83 PRO A N 1
ATOM 610 C CA . PRO A 1 83 ? 6.664 -13.541 -14.967 1.00 96.31 83 PRO A CA 1
ATOM 611 C C . PRO A 1 83 ? 6.909 -12.691 -13.713 1.00 96.31 83 PRO A C 1
ATOM 613 O O . PRO A 1 83 ? 6.284 -12.926 -12.679 1.00 96.31 83 PRO A O 1
ATOM 616 N N . HIS A 1 84 ? 7.799 -11.692 -13.776 1.00 94.75 84 HIS A N 1
ATOM 617 C CA . HIS A 1 84 ? 8.091 -10.808 -12.640 1.00 94.75 84 HIS A CA 1
ATOM 618 C C . HIS A 1 84 ? 6.933 -9.857 -12.320 1.00 94.75 84 HIS A C 1
ATOM 620 O O . HIS A 1 84 ? 6.675 -9.593 -11.144 1.00 94.75 84 HIS A O 1
ATOM 626 N N . VAL A 1 85 ? 6.202 -9.400 -13.340 1.00 95.06 85 VAL A N 1
ATOM 627 C CA . VAL A 1 85 ? 5.010 -8.553 -13.184 1.00 95.06 85 VAL A CA 1
ATOM 628 C C . VAL A 1 85 ? 3.877 -9.364 -12.569 1.00 95.06 85 VAL A C 1
ATOM 630 O O . VAL A 1 85 ? 3.359 -8.991 -11.516 1.00 95.06 85 VAL A O 1
ATOM 633 N N . ALA A 1 86 ? 3.545 -10.506 -13.175 1.00 95.38 86 ALA A N 1
ATOM 634 C CA . ALA A 1 86 ? 2.490 -11.397 -12.705 1.00 95.38 86 ALA A CA 1
ATOM 635 C C . ALA A 1 86 ? 2.734 -11.853 -11.258 1.00 95.38 86 ALA A C 1
ATOM 637 O O . ALA A 1 86 ? 1.820 -11.832 -10.431 1.00 95.38 86 ALA A O 1
ATOM 638 N N . ARG A 1 87 ? 3.983 -12.198 -10.911 1.00 93.06 87 ARG A N 1
ATOM 639 C CA . ARG A 1 87 ? 4.362 -12.584 -9.544 1.00 93.06 87 ARG A CA 1
ATOM 640 C C . ARG A 1 87 ? 4.125 -11.460 -8.539 1.00 93.06 87 ARG A C 1
ATOM 642 O O . ARG A 1 87 ? 3.569 -11.713 -7.472 1.00 93.06 87 ARG A O 1
ATOM 649 N N . LEU A 1 88 ? 4.558 -10.239 -8.854 1.00 92.06 88 LEU A N 1
ATOM 650 C CA .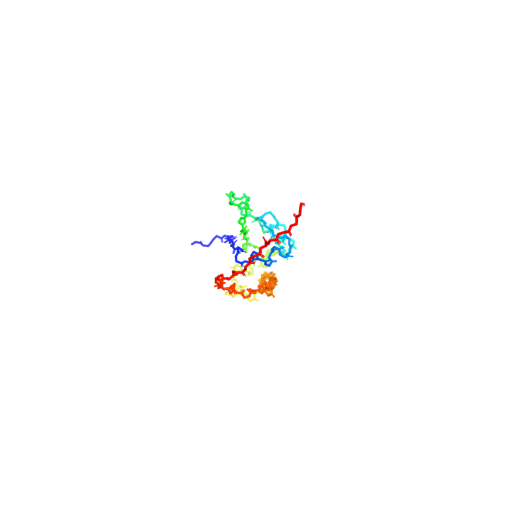 LEU A 1 88 ? 4.386 -9.101 -7.954 1.00 92.06 88 LEU A CA 1
ATOM 651 C C . LEU A 1 88 ? 2.902 -8.740 -7.794 1.00 92.06 88 LEU A C 1
ATOM 653 O O . LEU A 1 88 ? 2.455 -8.528 -6.671 1.00 92.06 88 LEU A O 1
ATOM 657 N N . LEU A 1 89 ? 2.125 -8.743 -8.880 1.00 92.69 89 LEU A N 1
ATOM 658 C CA . LEU A 1 89 ? 0.678 -8.511 -8.820 1.00 92.69 89 LEU A CA 1
ATOM 659 C C . LEU A 1 89 ? -0.052 -9.593 -8.023 1.00 92.69 89 LEU A C 1
ATOM 661 O O . LEU A 1 89 ? -0.923 -9.262 -7.226 1.00 92.69 89 LEU A O 1
ATOM 665 N N . THR A 1 90 ? 0.338 -10.860 -8.177 1.00 93.81 90 THR A N 1
ATOM 666 C CA . THR A 1 90 ? -0.211 -11.968 -7.381 1.00 93.81 90 THR A CA 1
ATOM 667 C C . THR A 1 90 ? 0.078 -11.762 -5.897 1.00 93.81 90 THR A C 1
ATOM 669 O O . THR A 1 90 ? -0.828 -11.870 -5.082 1.00 93.81 90 THR A O 1
ATOM 672 N N . MET A 1 91 ? 1.313 -11.397 -5.533 1.00 91.50 91 MET A N 1
ATOM 673 C CA . MET A 1 91 ? 1.681 -11.129 -4.138 1.00 91.50 91 MET A CA 1
ATOM 674 C C . MET A 1 91 ? 0.877 -9.967 -3.538 1.00 91.50 91 MET A C 1
ATOM 676 O O . MET A 1 91 ? 0.378 -10.087 -2.420 1.00 91.50 91 MET A O 1
ATOM 680 N N . VAL A 1 92 ? 0.714 -8.867 -4.281 1.00 90.50 92 VAL A N 1
ATOM 681 C CA . VAL A 1 92 ? -0.112 -7.731 -3.845 1.00 90.50 92 VAL A CA 1
ATOM 682 C C . VAL A 1 92 ? -1.581 -8.142 -3.714 1.00 90.50 92 VAL A C 1
ATOM 684 O O . VAL A 1 92 ? -2.213 -7.808 -2.717 1.00 90.50 92 VAL A O 1
ATOM 687 N N . GLY A 1 93 ? -2.113 -8.884 -4.689 1.00 91.56 93 GLY A N 1
ATOM 688 C CA . GLY A 1 93 ? -3.484 -9.393 -4.678 1.00 91.56 93 GLY A CA 1
ATOM 689 C C . GLY A 1 93 ? -3.756 -10.263 -3.455 1.00 91.56 93 GLY A C 1
ATOM 690 O O . GLY A 1 93 ? -4.635 -9.936 -2.667 1.00 91.56 93 GLY A O 1
ATOM 691 N N . SER A 1 94 ? -2.927 -11.284 -3.221 1.00 91.81 94 SER A N 1
ATOM 692 C CA . SER A 1 94 ? -3.054 -12.167 -2.057 1.00 91.81 94 SER A CA 1
ATOM 693 C C . SER A 1 94 ? -2.991 -11.404 -0.733 1.00 91.81 94 SER A C 1
ATOM 695 O O . SER A 1 94 ? -3.803 -11.649 0.150 1.00 91.81 94 SER A O 1
ATOM 697 N N . ALA A 1 95 ? -2.081 -10.432 -0.595 1.00 88.69 95 ALA A N 1
ATOM 698 C CA . ALA A 1 95 ? -1.985 -9.633 0.626 1.00 88.69 95 ALA A CA 1
ATOM 699 C C . ALA A 1 95 ? -3.264 -8.830 0.925 1.00 88.69 95 ALA A C 1
ATOM 701 O O . ALA A 1 95 ? -3.581 -8.614 2.094 1.00 88.69 95 ALA A O 1
ATOM 702 N N . LEU A 1 96 ? -3.979 -8.378 -0.111 1.00 87.88 96 LEU A N 1
ATOM 703 C CA . LEU A 1 96 ? -5.237 -7.643 0.029 1.00 87.88 96 LEU A CA 1
ATOM 704 C C . LEU A 1 96 ? -6.445 -8.570 0.193 1.00 87.88 96 LEU A C 1
ATOM 706 O O . LEU A 1 96 ? -7.355 -8.236 0.949 1.00 87.88 96 LEU A O 1
ATOM 710 N N . ASP A 1 97 ? -6.462 -9.720 -0.477 1.00 90.31 97 ASP A N 1
ATOM 711 C CA . ASP A 1 97 ? -7.542 -10.700 -0.344 1.00 90.31 97 ASP A CA 1
ATOM 712 C C . ASP A 1 97 ? -7.552 -11.330 1.059 1.00 90.31 97 ASP A C 1
ATOM 714 O O . ASP A 1 97 ? -8.611 -11.411 1.677 1.00 90.31 97 ASP A O 1
ATOM 718 N N . ASP A 1 98 ? -6.381 -11.578 1.660 1.00 87.44 98 ASP A N 1
ATOM 719 C CA . ASP A 1 98 ? -6.261 -12.011 3.064 1.00 87.44 98 ASP A CA 1
ATOM 720 C C . ASP A 1 98 ? -6.884 -11.026 4.075 1.00 87.44 98 ASP A C 1
ATOM 722 O O . ASP A 1 98 ? -7.179 -11.396 5.215 1.00 87.44 98 ASP A O 1
ATOM 726 N N . LEU A 1 99 ? -7.026 -9.748 3.702 1.00 85.31 99 LEU A N 1
ATOM 727 C CA . LEU A 1 99 ? -7.688 -8.725 4.518 1.00 85.31 99 LEU A CA 1
ATOM 728 C C . LEU A 1 99 ? -9.199 -8.663 4.263 1.00 85.31 99 LEU A C 1
ATOM 730 O O . LEU A 1 99 ? -9.930 -8.154 5.108 1.00 85.31 99 LEU A O 1
ATOM 734 N N . ARG A 1 100 ? -9.667 -9.135 3.104 1.00 84.06 100 ARG A N 1
ATOM 735 C CA . ARG A 1 100 ? -11.092 -9.181 2.742 1.00 84.06 100 ARG A CA 1
ATOM 736 C C . ARG A 1 100 ? -11.784 -10.415 3.296 1.00 84.06 100 ARG A C 1
ATOM 738 O O . ARG A 1 100 ? -12.919 -10.310 3.749 1.00 84.06 100 ARG A O 1
ATOM 745 N N . ASP A 1 101 ? -11.094 -11.550 3.272 1.00 80.81 101 ASP A N 1
ATOM 746 C CA . ASP A 1 101 ? -11.637 -12.851 3.672 1.00 80.81 101 ASP A CA 1
ATOM 747 C C . ASP A 1 101 ? -11.712 -13.039 5.195 1.00 80.81 101 ASP A C 1
ATOM 749 O O . ASP A 1 101 ? -12.151 -14.084 5.673 1.00 80.81 101 ASP A O 1
ATOM 753 N N . ASP A 1 102 ? -11.323 -12.022 5.968 1.00 66.31 102 ASP A N 1
ATOM 754 C CA . ASP A 1 102 ? -11.522 -11.967 7.411 1.00 66.31 102 ASP A CA 1
ATOM 755 C C . ASP A 1 102 ? -12.761 -11.119 7.741 1.00 66.31 102 ASP A C 1
ATOM 757 O O . ASP A 1 102 ? -12.662 -9.890 7.881 1.00 66.31 102 ASP A O 1
ATOM 761 N N . PRO A 1 103 ? -13.952 -11.737 7.861 1.00 55.53 103 PRO A N 1
ATOM 762 C CA . PRO A 1 103 ? -15.093 -11.079 8.458 1.00 55.53 103 PRO A CA 1
ATOM 763 C C . PRO A 1 103 ? -14.776 -10.952 9.946 1.00 55.53 103 PRO A C 1
ATOM 765 O O . PRO A 1 103 ? -15.099 -11.846 10.729 1.00 55.53 103 PRO A O 1
ATOM 768 N N . GLY A 1 104 ? -14.113 -9.857 10.335 1.00 59.81 104 GLY A N 1
ATOM 769 C CA . GLY A 1 104 ? -13.870 -9.531 11.741 1.00 59.81 104 GLY A CA 1
ATOM 770 C C . GLY A 1 104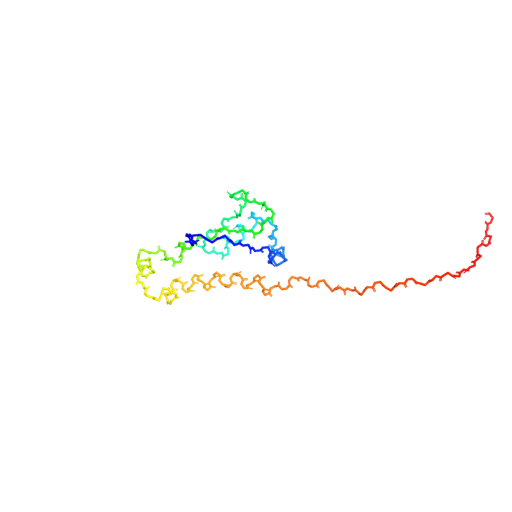 ? -15.128 -9.802 12.578 1.00 59.81 104 GLY A C 1
ATOM 771 O O . GLY A 1 104 ? -16.235 -9.727 12.038 1.00 59.81 104 GLY A O 1
ATOM 772 N N . PRO A 1 105 ? -14.990 -10.164 13.866 1.00 56.25 105 PRO A N 1
ATOM 773 C CA . PRO A 1 105 ? -16.041 -10.829 14.629 1.00 56.25 105 PRO A CA 1
ATOM 774 C C . PRO A 1 105 ? -17.399 -10.155 14.421 1.00 56.25 105 PRO A C 1
ATOM 776 O O . PRO A 1 105 ? -17.608 -9.015 14.836 1.00 56.25 105 PRO A O 1
ATOM 779 N N . VAL A 1 106 ? -18.309 -10.871 13.752 1.00 58.00 106 VAL A N 1
ATOM 780 C CA . VAL A 1 106 ? -19.715 -10.484 13.622 1.00 58.00 106 VAL A CA 1
ATOM 781 C C . VAL A 1 106 ? -20.259 -10.404 15.039 1.00 58.00 106 VAL A C 1
ATOM 783 O O . VAL A 1 106 ? -20.514 -11.428 15.670 1.00 58.00 106 VAL A O 1
ATOM 786 N N . THR A 1 107 ? -20.398 -9.196 15.577 1.00 53.59 107 THR A N 1
ATOM 787 C CA . THR A 1 107 ? -21.214 -8.993 16.766 1.00 53.59 107 THR A CA 1
ATOM 788 C C . THR A 1 107 ? -22.645 -9.345 16.364 1.00 53.59 107 THR A C 1
ATOM 790 O O . THR A 1 107 ? -23.205 -8.695 15.476 1.00 53.59 107 THR A O 1
ATOM 793 N N . PRO A 1 108 ? -23.265 -10.389 16.946 1.00 51.72 108 PRO A N 1
ATOM 794 C CA . PRO A 1 108 ? -24.669 -10.643 16.691 1.00 51.72 108 PRO A CA 1
ATOM 795 C C . PRO A 1 108 ? -25.431 -9.434 17.227 1.00 51.72 108 PRO A C 1
ATOM 797 O O . PRO A 1 108 ? -25.307 -9.102 18.409 1.00 51.72 108 PRO A O 1
ATOM 800 N N . VAL A 1 109 ? -26.210 -8.764 16.377 1.00 58.97 109 VAL A N 1
ATOM 801 C CA . VAL A 1 109 ? -27.200 -7.802 16.859 1.00 58.97 109 VAL A CA 1
ATOM 802 C C . VAL A 1 109 ? -28.282 -8.619 17.581 1.00 58.97 109 VAL A C 1
ATOM 804 O O . VAL A 1 109 ? -29.158 -9.230 16.973 1.00 58.97 109 VAL A O 1
ATOM 807 N N . GLY A 1 110 ? -28.125 -8.762 18.899 1.00 45.22 110 GLY A N 1
ATOM 808 C CA . GLY A 1 110 ? -29.146 -9.326 19.782 1.00 45.22 110 GLY A CA 1
ATOM 809 C C . GLY A 1 110 ? -30.382 -8.420 19.788 1.00 45.22 110 GLY A C 1
ATOM 810 O O . GLY A 1 110 ? -30.246 -7.217 19.555 1.00 45.22 110 GLY A O 1
ATOM 811 N N . PRO A 1 111 ? -31.589 -8.978 19.976 1.00 53.50 111 PRO A N 1
ATOM 812 C CA . PRO A 1 111 ? -32.816 -8.357 19.502 1.00 53.50 111 PRO A CA 1
ATOM 813 C C . PRO A 1 111 ? -33.140 -7.054 20.230 1.00 53.50 111 PRO A C 1
ATOM 815 O O . PRO A 1 111 ? -32.874 -6.892 21.421 1.00 53.50 111 PRO A O 1
ATOM 818 N N . ALA A 1 112 ? -33.755 -6.150 19.465 1.00 52.53 112 ALA A N 1
ATOM 819 C CA . ALA A 1 112 ? -34.336 -4.905 19.928 1.00 52.53 112 ALA A CA 1
ATOM 820 C C . ALA A 1 112 ? -35.222 -5.123 21.161 1.00 52.53 112 ALA A C 1
ATOM 822 O O . ALA A 1 112 ? -36.030 -6.051 21.218 1.00 52.53 112 ALA A O 1
ATOM 823 N N . SER A 1 113 ? -35.039 -4.225 22.124 1.00 47.25 113 SER A N 1
ATOM 824 C CA . SER A 1 113 ? -35.843 -4.035 23.320 1.00 47.25 113 SER A CA 1
ATOM 825 C C . SER A 1 113 ? -37.332 -4.254 23.055 1.00 47.25 113 SER A C 1
ATOM 827 O O . SER A 1 113 ? -37.930 -3.546 22.247 1.00 47.25 113 SER A O 1
ATOM 829 N N . ALA A 1 114 ? -37.933 -5.199 23.777 1.00 47.25 114 ALA A N 1
ATOM 830 C CA . ALA A 1 114 ? -39.373 -5.202 23.955 1.00 47.25 114 ALA A CA 1
ATOM 831 C C . ALA A 1 114 ? -39.733 -4.036 24.879 1.00 47.25 114 ALA A C 1
ATOM 833 O O . ALA A 1 114 ? -39.247 -3.923 26.006 1.00 47.25 114 ALA A O 1
ATOM 834 N N . GLU A 1 115 ? -40.542 -3.152 24.315 1.00 47.16 115 GLU A N 1
ATOM 835 C CA . GLU A 1 115 ? -41.184 -2.006 24.926 1.00 47.16 115 GLU A CA 1
ATOM 836 C C . GLU A 1 115 ? -41.921 -2.372 26.221 1.00 47.16 115 GLU A C 1
ATOM 838 O O . GLU A 1 115 ? -42.404 -3.489 26.416 1.00 47.16 115 GLU A O 1
ATOM 843 N N . GLY A 1 116 ? -41.990 -1.389 27.118 1.00 46.00 116 GLY A N 1
ATOM 844 C CA . GLY A 1 116 ? -42.690 -1.499 28.384 1.00 46.00 116 GLY A CA 1
ATOM 845 C C . GLY A 1 116 ? -44.192 -1.718 28.230 1.00 46.00 116 GLY A C 1
ATOM 846 O O . GLY A 1 116 ? -44.831 -1.273 27.280 1.00 46.00 116 GLY A O 1
ATOM 847 N N . ASN A 1 117 ? -44.762 -2.335 29.258 1.00 43.38 117 ASN A N 1
ATOM 848 C CA . ASN A 1 117 ? -46.163 -2.173 29.593 1.00 43.38 117 ASN A CA 1
ATOM 849 C C . ASN A 1 117 ? -46.258 -1.713 31.053 1.00 43.38 117 ASN A C 1
ATOM 851 O O . ASN A 1 117 ? -45.503 -2.177 31.906 1.00 43.38 117 ASN A O 1
ATOM 855 N N . GLY A 1 118 ? -47.142 -0.746 31.280 1.00 45.50 118 GLY A N 1
ATOM 856 C CA . GLY A 1 118 ? -47.308 0.027 32.506 1.00 45.50 118 GLY A CA 1
ATOM 857 C C . GLY A 1 118 ? -47.956 -0.719 33.691 1.00 45.50 118 GLY A C 1
ATOM 858 O O . GLY A 1 118 ? -47.943 -1.945 33.743 1.00 45.50 118 GLY A O 1
ATOM 859 N N . PRO A 1 119 ? -48.486 0.030 34.679 1.00 63.28 119 PRO A N 1
ATOM 860 C CA . PRO A 1 119 ? -48.308 -0.271 36.100 1.00 63.28 119 PRO A CA 1
ATOM 861 C C . PRO A 1 119 ? -49.491 -0.999 36.763 1.00 63.28 119 PRO A C 1
ATOM 863 O O . PRO A 1 119 ? -50.644 -0.819 36.385 1.00 63.28 119 PRO A O 1
ATOM 866 N N . ALA A 1 120 ? -49.196 -1.715 37.848 1.00 45.03 120 ALA A N 1
ATOM 867 C CA . ALA A 1 120 ? -50.102 -2.027 38.959 1.00 45.03 120 ALA A CA 1
ATOM 868 C C . ALA A 1 120 ? -49.225 -2.025 40.229 1.00 45.03 120 ALA A C 1
ATOM 870 O O . ALA A 1 120 ? -48.095 -2.498 40.158 1.00 45.03 120 ALA A O 1
ATOM 871 N N . GLY A 1 121 ? -49.553 -1.258 41.279 1.00 42.81 121 GLY A N 1
ATOM 872 C CA . GLY A 1 121 ? -50.230 -1.788 42.476 1.00 42.81 121 GLY A CA 1
ATOM 873 C C . GLY A 1 121 ? -49.305 -2.752 43.249 1.00 42.81 121 GLY A C 1
ATOM 874 O O . GLY A 1 121 ? -48.758 -3.658 42.650 1.00 42.81 121 GLY A O 1
ATOM 875 N N . GLU A 1 122 ? -49.002 -2.667 44.539 1.00 41.75 122 GLU A N 1
ATOM 876 C CA . GLU A 1 122 ? -49.717 -2.213 45.727 1.00 41.75 122 GLU A CA 1
ATOM 877 C C . GLU A 1 122 ? -48.698 -2.160 46.896 1.00 41.75 122 GLU A C 1
ATOM 879 O O . GLU A 1 122 ? -47.687 -2.858 46.871 1.00 41.75 122 GLU A O 1
ATOM 884 N N . GLY A 1 123 ? -48.986 -1.335 47.910 1.00 47.62 123 GLY A N 1
ATOM 885 C CA . GLY A 1 123 ? -48.689 -1.550 49.336 1.00 47.62 123 GLY A CA 1
ATOM 886 C C . GLY A 1 123 ? -47.290 -1.986 49.795 1.00 47.62 123 GLY A C 1
ATOM 887 O O . GLY A 1 123 ? -46.953 -3.164 49.771 1.00 47.62 123 GLY A O 1
ATOM 888 N N . TRP A 1 124 ? -46.566 -1.070 50.441 1.00 39.12 124 TRP A N 1
ATOM 889 C CA . TRP A 1 124 ? -45.720 -1.443 51.576 1.00 39.12 124 TRP A CA 1
ATOM 890 C C . TRP A 1 124 ? -46.199 -0.681 52.812 1.00 39.12 124 TRP A C 1
ATOM 892 O O . TRP A 1 124 ? -46.045 0.530 52.941 1.00 39.12 124 TRP A O 1
ATOM 902 N N . GLU A 1 125 ? -46.847 -1.427 53.696 1.00 47.22 125 GLU A N 1
ATOM 903 C CA . GLU A 1 125 ? -47.108 -1.052 55.074 1.00 47.22 125 GLU A CA 1
ATOM 904 C C . GLU A 1 125 ? -46.135 -1.845 55.960 1.00 47.22 125 GLU A C 1
ATOM 906 O O . GLU A 1 125 ? -45.922 -3.033 55.732 1.00 47.22 125 GLU A O 1
ATOM 911 N N . SER A 1 126 ? -45.614 -1.160 56.983 1.00 44.91 126 SER A N 1
ATOM 912 C CA . SER A 1 126 ? -44.930 -1.670 58.185 1.00 44.91 126 SER A CA 1
ATOM 913 C C . SER A 1 126 ? -43.494 -2.201 58.069 1.00 44.91 126 SER A C 1
ATOM 915 O O . SER A 1 126 ? -43.239 -3.245 57.487 1.00 44.91 126 SER A O 1
ATOM 917 N N . GLU A 1 127 ? -42.562 -1.547 58.771 1.00 48.03 127 GLU A N 1
ATOM 918 C CA . GLU A 1 127 ? -42.081 -2.010 60.087 1.00 48.03 127 GLU A CA 1
ATOM 919 C C . GLU A 1 127 ? -41.365 -0.834 60.799 1.00 48.03 127 GLU A C 1
ATOM 921 O O . GLU A 1 127 ? -40.872 0.088 60.153 1.00 48.03 127 GLU A O 1
ATOM 926 N N . ARG A 1 128 ? -41.425 -0.873 62.131 1.00 49.44 128 ARG A N 1
ATOM 927 C CA . ARG A 1 128 ? -41.094 0.131 63.158 1.00 49.44 128 ARG A CA 1
ATOM 928 C C . ARG A 1 128 ? -39.766 0.883 63.081 1.00 49.44 128 ARG A C 1
ATOM 930 O O . ARG A 1 128 ? -38.739 0.278 62.716 1.00 49.44 128 ARG A O 1
#

Sequence (128 aa):
QAGRHLYVDLGPLRPALAARGVTDAQDLEDFLTARLAMPAPGGHRFGDDPAALRVRLSTGPLLGSTPAEREASLTSPEPLELPHVARLLTMVGSALDDLRDDPGPVTPVGPASAEGNGPAGEGWESER

pLDDT: mean 83.73, std 18.81, range [39.12, 98.06]

Secondary structure (DSSP, 8-state):
---SEEEEE-GGGHHHHHHTT--SHHHHHHHHHHHSSS---BGGGGT--TTS-EEEEESGGGG-SSHHHHHHHHH-S-GGGSHHHHHHHHHHHHHHHHHHS--------PPP-PPP------------

=== Feature glossary ===
The features interleaved in this record are:

— What the protein is —

Sequence gives the chain of amino acids in standard one-letter code (A=alanine, C=cysteine, …, Y=tyrosine), read N→C. It is the only feature that is directly encoded by the gene; all structural features are derived from the folded form of this sequence.

Database cross-references. InterPro integrates a dozen domain/family signature databases into unified entries with residue-range hits. GO terms attach function/process/location labels with evidence codes. CATH codes position the fold in a four-level structural taxonomy. Organism is the NCBI-taxonomy species name.

— Where its atoms are —

Atomic coordinates in PDBx/mmCIF format — the same representation the Protein Data Bank distributes. Each line of the _atom_site loop places one backbone atom in Cartesian space (units: ångströms, origin: arbitrary).

The six renders are orthographic views along the three Cartesian axes in both directions. Representation (cartoon, sticks, or surface) and color scheme (sequence-rainbow or by-chain) vary across proteins so the training set covers all the common visualization conventions.

— Local backbone conformation —

Eight-state secondary structure (DSSP): H is the canonical α-helix, G the tighter 3₁₀-helix, I the wider π-helix; E/B are β-structure, T and S are turns and bends, and '-' is everything else. DSSP derives these from the pattern of main-chain N–H···O=C hydrogen bonds, not from the sequence.

P-SEA three-state annotation labels each residue as helix, strand, or coil based purely on the geometry of the Cα trace. It serves as a fallback when the full backbone (and thus DSSP) is unavailable.

The φ/ψ torsion pair specifies the backbone conformation at each residue. φ rotates about the N–Cα bond, ψ about the Cα–C bond. Steric clashes forbid most of the (φ, ψ) plane — the allowed regions (α-helix basin, β-sheet basin, left-handed helix) are the Ramachandran-allowed regions.

— Global shape and packing —

The geometric summary reports three shape descriptors. Rg (radius of gyration) measures how spread out the Cα atoms are about their centre of mass; compact globular proteins have small Rg, elongated or unfolded ones large. Cα contacts (<8 Å, |i−j|>4) count long-range residue pairs in spatial proximity — high for tightly packed folds, near zero for rods or random coil. The bounding-box extents give the protein's footprint along x, y, z in Å.

Solvent-accessible surface area (SASA) is the area in Å² traced out by the centre of a 1.4 Å probe sphere (a water molecule) rolled over the protein's van der Waals surface (Shrake–Rupley / Lee–Richards construction). Buried residues have near-zero SASA; fully exposed residues can exceed 200 Å². The total SASA scales roughly with the number of surface residues.

The contact map is a binary N×N matrix image: pixel (i, j) is dark where Cα_i and Cα_j are within 8 Å and |i−j|>4. Because the |i−j|>4 filter removes local helical contacts, off-diagonal stripes parallel to the main diagonal indicate parallel β-sheets; stripes perpendicular to it indicate antiparallel β-sheets. The Ramachandran plot scatters every residue's (φ, ψ) pair against the sterically allowed regions. The PAE heatmap renders the predicted-aligned-error matrix.

— Structural neighborhood —

3Di is Foldseek's structural alphabet. Each residue is assigned one of twenty discrete states based on how its Cα sits relative to its spatial (not sequential) neighbors. Aligning 3Di strings finds structural homologs roughly as well as full 3D superposition, but orders of magnitude faster.

Nearest PDB neighbors are the top structural matches found by Foldseek when searching this structure against the entire Protein Data Bank. Each hit reports a TM-score (0 to 1; >0.5 almost always implies the same fold) and an E-value. These are *structural* homologs — they may share no detectable sequence similarity.

— Confidence and disorder —

For AlphaFold models, the B-factor field carries pLDDT — the model's own estimate of local accuracy on a 0–100 scale. Regions with pLDDT<50 should be treated as essentially unmodeled; they often correspond to intrinsically disordered segments.

Crystallographic B-factors measure how much each atom's electron density is smeared out, in Å². They rise in mobile loops and surface residues and fall in the buried interior. In AlphaFold models this column is repurposed to hold pLDDT instead.

Predicted aligned error is AlphaFold's pairwise confidence. Unlike pLDDT (per-residue), PAE is per-residue-pair and captures whether two parts of the structure are correctly placed relative to each other. Units are ångströms of expected positional error.